Protein AF-A0A4R5CDR3-F1 (afdb_monomer)

Foldseek 3Di:
DQPDDDDPVLLVLLLQLVVLVVQLVVLVVPAPDPVCVVVVVDDQDPVSVVSSVVSVVSSVVSVVCNVPPPCCVVDPDSVVVVVSSNVSSVD

Radius of gyration: 17.36 Å; Cα contacts (8 Å, |Δi|>4): 57; chains: 1; bounding box: 40×23×46 Å

Sequence (91 aa):
MATYDFPPDLLQLQRDWYAADARCQEITASHPPALDVIAGTATVTDEQHTELKRARAERWDLTERLQRHRWWATVDDVLDAKKELRAAAQR

Secondary structure (DSSP, 8-state):
--SS---HHHHHHHHHHHHHHHHHHHHHHHSPPHHHHHTTS----HHHHHHHHHHHHH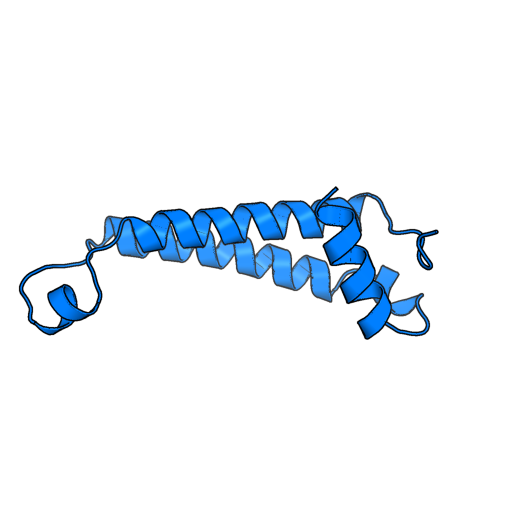HHHHHHHHHT-GGGGG-S-HHHHHHHHHHHHT-

Organism: NCBI:txid2530368

Solvent-accessible surface area (backbone atoms only — not comparable to full-atom values): 5341 Å² total; per-residue (Å²): 130,79,93,67,88,75,56,69,68,61,43,45,42,54,37,52,32,50,54,31,47,51,51,39,49,55,52,57,69,72,45,71,57,70,67,39,41,74,72,66,78,42,76,79,50,71,65,59,54,49,51,48,51,52,37,49,49,54,31,46,54,38,48,52,53,58,75,65,39,73,67,61,78,76,52,94,52,60,70,58,51,52,54,52,49,55,60,58,44,74,107

Structure (mmCIF, N/CA/C/O backbone):
data_AF-A0A4R5CDR3-F1
#
_entry.id   AF-A0A4R5CDR3-F1
#
loop_
_atom_site.group_PDB
_atom_site.id
_atom_site.type_symbo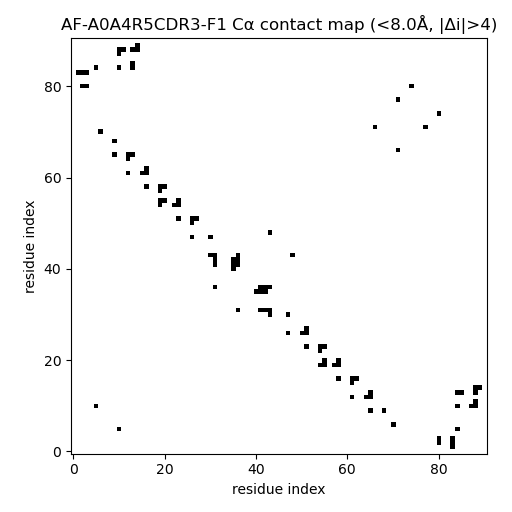l
_atom_site.label_atom_id
_atom_site.label_alt_id
_atom_site.label_comp_id
_atom_site.label_asym_id
_atom_site.label_entity_id
_atom_site.label_seq_id
_atom_site.pdbx_PDB_ins_code
_atom_site.Cartn_x
_atom_site.Cartn_y
_atom_site.Cartn_z
_atom_site.occupancy
_atom_site.B_iso_or_equiv
_atom_site.auth_seq_id
_atom_site.auth_comp_id
_atom_site.auth_asym_id
_atom_site.auth_atom_id
_atom_site.pdbx_PDB_model_num
ATOM 1 N N . MET A 1 1 ? 19.957 13.193 -13.006 1.00 56.41 1 MET A N 1
ATOM 2 C CA . MET A 1 1 ? 19.204 12.495 -14.072 1.00 56.41 1 MET A CA 1
ATOM 3 C C . MET A 1 1 ? 18.703 11.195 -13.469 1.00 56.41 1 MET A C 1
ATOM 5 O O . MET A 1 1 ? 19.400 10.697 -12.597 1.00 56.41 1 MET A O 1
ATOM 9 N N . ALA A 1 2 ? 17.502 10.725 -13.816 1.00 73.25 2 ALA A N 1
ATOM 10 C CA . ALA A 1 2 ? 17.059 9.405 -13.358 1.00 73.25 2 ALA A CA 1
ATOM 11 C C . ALA A 1 2 ? 17.955 8.342 -14.005 1.00 73.25 2 ALA A C 1
ATOM 13 O O . ALA A 1 2 ? 18.267 8.467 -15.192 1.00 73.25 2 ALA A O 1
ATOM 14 N N . THR A 1 3 ? 18.408 7.369 -13.222 1.00 85.25 3 THR A N 1
ATOM 15 C CA . THR A 1 3 ? 19.257 6.268 -13.699 1.00 85.25 3 THR A CA 1
ATOM 16 C C . THR A 1 3 ? 18.425 5.288 -14.521 1.00 85.25 3 THR A C 1
ATOM 18 O O . THR A 1 3 ? 18.914 4.706 -15.487 1.00 85.25 3 THR A O 1
ATOM 21 N N . TYR A 1 4 ? 17.138 5.175 -14.185 1.00 92.56 4 TYR A N 1
ATOM 22 C CA . TYR A 1 4 ? 16.190 4.280 -14.832 1.00 92.56 4 TYR A CA 1
ATOM 23 C C . TYR A 1 4 ? 15.101 5.037 -15.600 1.00 92.56 4 TYR A C 1
ATOM 25 O O . TYR A 1 4 ? 14.563 6.039 -15.125 1.00 92.56 4 TYR A O 1
ATOM 33 N N . ASP A 1 5 ? 14.739 4.511 -16.772 1.00 94.06 5 ASP A N 1
ATOM 34 C CA . ASP A 1 5 ? 13.563 4.944 -17.529 1.00 94.06 5 ASP A CA 1
ATOM 35 C C . ASP A 1 5 ? 12.381 4.020 -17.207 1.00 94.06 5 ASP A C 1
ATOM 37 O O . ASP A 1 5 ? 12.328 2.862 -17.638 1.00 94.06 5 ASP A O 1
ATOM 41 N N . PHE A 1 6 ? 11.471 4.506 -16.362 1.00 96.06 6 PHE A N 1
ATOM 42 C CA . PHE A 1 6 ? 10.353 3.711 -15.869 1.00 96.06 6 PHE A CA 1
ATOM 43 C C . PHE A 1 6 ? 9.199 3.693 -16.874 1.00 96.06 6 PHE A C 1
ATOM 45 O O . PHE A 1 6 ? 8.733 4.756 -17.294 1.00 96.06 6 PHE A O 1
ATOM 52 N N . PRO A 1 7 ? 8.638 2.510 -17.177 1.00 97.19 7 PRO A N 1
ATOM 53 C CA . PRO A 1 7 ? 7.409 2.410 -17.943 1.00 97.19 7 PRO A CA 1
ATOM 54 C C . PRO A 1 7 ? 6.274 3.231 -17.303 1.00 97.19 7 PRO A C 1
ATOM 56 O O . PRO A 1 7 ? 6.121 3.203 -16.073 1.00 97.19 7 PRO A O 1
ATOM 59 N N . PRO A 1 8 ? 5.450 3.938 -18.100 1.00 96.69 8 PRO A N 1
ATOM 60 C CA . PRO A 1 8 ? 4.360 4.756 -17.569 1.00 96.69 8 PRO A CA 1
ATOM 61 C C . PRO A 1 8 ? 3.361 3.976 -16.707 1.00 96.69 8 PRO A C 1
ATOM 63 O O . PRO A 1 8 ? 2.853 4.506 -15.723 1.00 96.69 8 PRO A O 1
ATOM 66 N N . ASP A 1 9 ? 3.098 2.712 -17.043 1.00 97.50 9 ASP A N 1
ATOM 67 C CA . ASP A 1 9 ? 2.219 1.821 -16.283 1.00 97.50 9 ASP A CA 1
ATOM 68 C C . ASP A 1 9 ? 2.808 1.440 -14.918 1.00 97.50 9 ASP A C 1
ATOM 70 O O . ASP A 1 9 ? 2.083 1.420 -13.924 1.00 97.50 9 ASP A O 1
ATOM 74 N N . LEU A 1 10 ? 4.123 1.221 -14.829 1.00 97.81 10 LEU A N 1
ATOM 75 C CA . LEU A 1 10 ? 4.803 0.988 -13.552 1.00 97.81 10 LEU A CA 1
ATOM 76 C C . LEU A 1 10 ? 4.798 2.236 -12.656 1.00 97.81 10 LEU A C 1
ATOM 78 O O . LEU A 1 10 ? 4.565 2.134 -11.449 1.00 97.81 10 LEU A O 1
ATOM 82 N N . LEU A 1 11 ? 5.017 3.416 -13.243 1.00 97.81 11 LEU A N 1
ATOM 83 C CA . LEU A 1 11 ? 4.886 4.695 -12.539 1.00 97.81 11 LEU A CA 1
ATOM 84 C C . LEU A 1 11 ? 3.463 4.905 -12.021 1.00 97.81 11 LEU A C 1
ATOM 86 O O . LEU A 1 11 ? 3.281 5.289 -10.863 1.00 97.81 11 LEU A O 1
ATOM 90 N N . GLN A 1 12 ? 2.459 4.620 -12.853 1.00 97.81 12 GLN A N 1
ATOM 91 C CA . GLN A 1 12 ? 1.061 4.733 -12.457 1.00 97.81 12 GLN A CA 1
ATOM 92 C C . GLN A 1 12 ? 0.725 3.766 -11.319 1.00 97.81 12 GLN A C 1
ATOM 94 O O . GLN A 1 12 ? 0.151 4.197 -10.326 1.00 97.81 12 GLN A O 1
ATOM 99 N N . LEU A 1 13 ? 1.179 2.508 -11.381 1.00 98.25 13 LEU A N 1
ATOM 100 C CA . LEU A 1 13 ? 0.995 1.538 -10.293 1.00 98.25 13 LEU A CA 1
ATOM 101 C C . LEU A 1 13 ? 1.556 2.036 -8.954 1.00 98.25 13 LEU A C 1
ATOM 103 O O . LEU A 1 13 ? 0.932 1.837 -7.914 1.00 98.25 13 LEU A O 1
ATOM 107 N N . GLN A 1 14 ? 2.722 2.689 -8.958 1.00 98.38 14 GLN A N 1
ATOM 108 C CA . GLN A 1 14 ? 3.308 3.237 -7.731 1.00 98.38 14 GLN A CA 1
ATOM 109 C C . GLN A 1 14 ? 2.496 4.422 -7.181 1.00 98.38 14 GLN A C 1
ATOM 111 O O . GLN A 1 14 ? 2.365 4.551 -5.961 1.00 98.38 14 GLN A O 1
ATOM 116 N N . ARG A 1 15 ? 1.943 5.270 -8.056 1.00 98.44 15 ARG A N 1
ATOM 117 C CA . ARG A 1 15 ? 1.059 6.384 -7.671 1.00 98.44 15 ARG A CA 1
ATOM 118 C C . ARG A 1 15 ? -0.272 5.887 -7.121 1.00 98.44 15 ARG A C 1
ATOM 120 O O . ARG A 1 15 ? -0.688 6.333 -6.055 1.00 98.44 15 ARG A O 1
ATOM 127 N N . ASP A 1 16 ? -0.882 4.921 -7.796 1.00 98.19 16 ASP A N 1
ATOM 128 C CA . ASP A 1 16 ? -2.120 4.279 -7.354 1.00 98.19 16 ASP A CA 1
ATOM 129 C C . ASP A 1 16 ? -1.918 3.627 -5.983 1.00 98.19 16 ASP A C 1
ATOM 131 O O . ASP A 1 16 ? -2.747 3.776 -5.087 1.00 98.19 16 ASP A O 1
ATOM 135 N N . TRP A 1 17 ? -0.772 2.969 -5.774 1.00 98.38 17 TRP A N 1
ATOM 136 C CA . TRP A 1 17 ? -0.422 2.402 -4.474 1.00 98.38 17 TRP A CA 1
ATOM 137 C C . TRP A 1 17 ? -0.341 3.472 -3.379 1.00 98.38 17 TRP A C 1
ATOM 139 O O . TRP A 1 17 ? -0.855 3.250 -2.284 1.00 98.38 17 TRP A O 1
ATOM 149 N N . TYR A 1 18 ? 0.254 4.639 -3.659 1.00 98.19 18 TYR A N 1
ATOM 150 C CA . TYR A 1 18 ? 0.290 5.744 -2.695 1.00 98.19 18 TYR A CA 1
ATOM 151 C C . TYR A 1 18 ? -1.101 6.282 -2.369 1.00 98.19 18 TYR A C 1
ATOM 153 O O . TYR A 1 18 ? -1.386 6.532 -1.200 1.00 98.19 18 TYR A O 1
ATOM 161 N N . ALA A 1 19 ? -1.977 6.416 -3.364 1.00 97.62 19 ALA A N 1
ATOM 162 C CA . ALA A 1 19 ? -3.358 6.828 -3.138 1.00 97.62 19 ALA A CA 1
ATOM 163 C C . ALA A 1 19 ? -4.121 5.805 -2.274 1.00 97.62 19 ALA A C 1
ATOM 165 O O . ALA A 1 19 ? -4.805 6.181 -1.322 1.00 97.62 19 ALA A O 1
ATOM 166 N N . ALA A 1 20 ? -3.953 4.507 -2.547 1.00 97.38 20 ALA A N 1
ATOM 167 C CA . ALA A 1 20 ? -4.566 3.440 -1.759 1.00 97.38 20 ALA A CA 1
ATOM 168 C C . ALA A 1 20 ? -4.015 3.375 -0.321 1.00 97.38 20 ALA A C 1
ATOM 170 O O . ALA A 1 20 ? -4.762 3.106 0.624 1.00 97.38 20 ALA A O 1
ATOM 171 N N . ASP A 1 21 ? -2.718 3.638 -0.132 1.00 97.94 21 ASP A N 1
ATOM 172 C CA . ASP A 1 21 ? -2.107 3.737 1.194 1.00 97.94 21 ASP A CA 1
ATOM 173 C C . ASP A 1 21 ? -2.635 4.944 1.974 1.00 97.94 21 ASP A C 1
ATOM 175 O O . ASP A 1 21 ? -3.080 4.775 3.109 1.00 97.94 21 ASP A O 1
ATOM 179 N N . ALA A 1 22 ? -2.688 6.123 1.348 1.00 97.69 22 ALA A N 1
ATOM 180 C CA . ALA A 1 22 ? -3.255 7.329 1.947 1.00 97.69 22 ALA A CA 1
ATOM 181 C C . ALA A 1 22 ? -4.704 7.100 2.398 1.00 97.69 22 ALA A C 1
ATOM 183 O O . ALA A 1 22 ? -5.034 7.361 3.554 1.00 97.69 22 ALA A O 1
ATOM 184 N N . ARG A 1 23 ? -5.530 6.475 1.550 1.00 97.00 23 ARG A N 1
ATOM 185 C CA . ARG A 1 23 ? -6.903 6.093 1.903 1.00 97.00 23 ARG A CA 1
ATOM 186 C C . ARG A 1 23 ? -6.963 5.169 3.123 1.00 97.00 23 ARG A C 1
ATOM 188 O O . ARG A 1 23 ? -7.809 5.346 3.997 1.00 97.00 23 ARG A O 1
ATOM 195 N N . CYS A 1 24 ? -6.071 4.179 3.216 1.00 97.62 24 CYS A N 1
ATOM 196 C CA . CYS A 1 24 ? -5.999 3.313 4.397 1.00 97.62 24 CYS A CA 1
ATOM 197 C C . CYS A 1 24 ? -5.680 4.110 5.671 1.00 97.62 24 CYS A C 1
ATOM 199 O O . CYS A 1 24 ? -6.227 3.796 6.734 1.00 97.62 24 CYS A O 1
ATOM 201 N N . GLN A 1 25 ? -4.796 5.108 5.577 1.00 96.94 25 GLN A N 1
ATOM 202 C CA . GLN A 1 25 ? -4.446 5.971 6.706 1.00 96.94 25 GLN 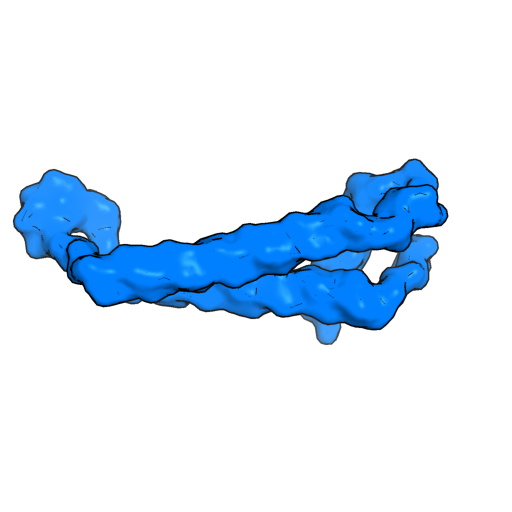A CA 1
ATOM 203 C C . GLN A 1 25 ? -5.611 6.877 7.102 1.00 96.94 25 GLN A C 1
ATOM 205 O O . GLN A 1 25 ? -5.910 6.970 8.287 1.00 96.94 25 GLN A O 1
ATOM 210 N N . GLU A 1 26 ? -6.310 7.475 6.137 1.00 97.00 26 GLU A N 1
ATOM 211 C CA . GLU A 1 26 ? -7.492 8.314 6.377 1.00 97.00 26 GLU A CA 1
ATOM 212 C C . GLU A 1 26 ? -8.597 7.544 7.111 1.00 97.00 26 GLU A C 1
ATOM 214 O O . GLU A 1 26 ? -9.094 8.002 8.141 1.00 97.00 26 GLU A O 1
ATOM 219 N N . ILE A 1 27 ? -8.923 6.331 6.647 1.00 95.50 27 ILE A N 1
ATOM 220 C CA . ILE A 1 27 ? -9.918 5.476 7.310 1.00 95.50 27 ILE A CA 1
ATOM 221 C C . ILE A 1 27 ? -9.449 5.119 8.721 1.00 95.50 27 ILE A C 1
ATOM 223 O O . ILE A 1 27 ? -10.202 5.266 9.680 1.00 95.50 27 ILE A O 1
ATOM 227 N N . THR A 1 28 ? -8.190 4.701 8.877 1.00 95.38 28 THR A N 1
ATOM 228 C CA . THR A 1 28 ? -7.642 4.344 10.195 1.00 95.38 28 THR A CA 1
ATOM 229 C C . THR A 1 28 ? -7.661 5.535 11.157 1.00 95.38 28 THR A C 1
ATOM 231 O O . THR A 1 28 ? -7.962 5.356 12.332 1.00 95.38 28 THR A O 1
ATOM 234 N N . ALA A 1 29 ? -7.390 6.748 10.671 1.00 95.38 29 ALA A N 1
ATOM 235 C CA . ALA A 1 29 ? -7.438 7.973 11.465 1.00 95.38 29 ALA A CA 1
ATOM 236 C C . ALA A 1 29 ? -8.864 8.356 11.894 1.00 95.38 29 ALA A C 1
ATOM 238 O O . ALA A 1 29 ? -9.028 9.048 12.895 1.00 95.38 29 ALA A O 1
ATOM 239 N N . SER A 1 30 ? -9.890 7.897 11.170 1.00 93.88 30 SER A N 1
ATOM 240 C CA . SER A 1 30 ? -11.296 8.085 11.554 1.00 93.88 30 SER A CA 1
ATOM 241 C C . SER A 1 30 ? -11.766 7.129 12.660 1.00 93.88 30 SER A C 1
ATOM 243 O O . SER A 1 30 ? -12.839 7.324 13.233 1.00 93.88 30 SER A O 1
ATOM 245 N N . HIS A 1 31 ? -10.992 6.079 12.956 1.00 94.12 31 HIS A N 1
ATOM 246 C CA . HIS A 1 31 ? -11.335 5.126 14.006 1.00 94.12 31 HIS A CA 1
ATOM 247 C C . HIS A 1 31 ? -11.044 5.711 15.395 1.00 94.12 31 HIS A C 1
ATOM 249 O O . HIS A 1 31 ? -10.127 6.523 15.548 1.00 94.12 31 HIS A O 1
ATOM 255 N N . PRO A 1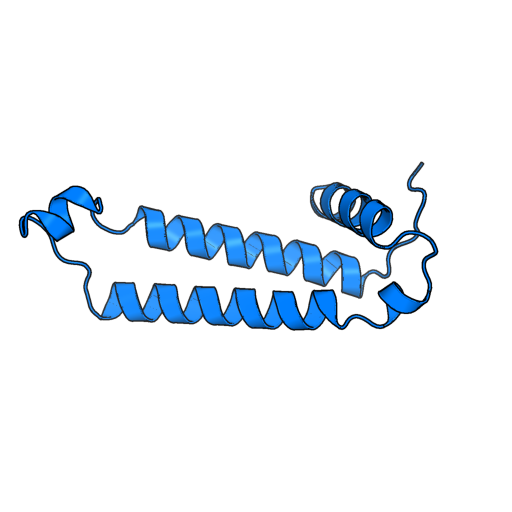 32 ? -11.764 5.259 16.437 1.00 95.31 32 PRO A N 1
ATOM 256 C CA . PRO A 1 32 ? -11.408 5.591 17.806 1.00 95.31 32 PRO A CA 1
ATOM 257 C C . PRO A 1 32 ? -9.964 5.181 18.139 1.00 95.31 32 PRO A C 1
ATOM 259 O O . PRO A 1 32 ? -9.471 4.174 17.612 1.00 95.31 32 PRO A O 1
ATOM 262 N N . PRO A 1 33 ? -9.289 5.902 19.050 1.00 93.88 33 PRO A N 1
ATOM 263 C CA . PRO A 1 33 ? -7.974 5.514 19.535 1.00 93.88 33 PRO A CA 1
ATOM 264 C C . PRO A 1 33 ? -7.965 4.073 20.056 1.00 93.88 33 PRO A C 1
ATOM 266 O O . PRO A 1 33 ? -8.872 3.644 20.767 1.00 93.88 33 PRO A O 1
ATOM 269 N N . ALA A 1 34 ? -6.901 3.325 19.755 1.00 92.56 34 ALA A N 1
ATOM 270 C CA . ALA A 1 34 ? -6.795 1.921 20.158 1.00 92.56 34 ALA A CA 1
ATOM 271 C C . ALA A 1 34 ? -6.915 1.724 21.681 1.00 92.56 34 ALA A C 1
ATOM 273 O O . ALA A 1 34 ? -7.475 0.725 22.128 1.00 92.56 34 ALA A O 1
ATOM 274 N N . LEU A 1 35 ? -6.423 2.682 22.475 1.00 95.19 35 LEU A N 1
ATOM 275 C CA . LEU A 1 35 ? -6.530 2.646 23.934 1.00 95.19 35 LEU A CA 1
ATOM 276 C C . LEU A 1 35 ? -7.983 2.733 24.415 1.00 95.19 35 LEU A C 1
ATOM 278 O O . LEU A 1 35 ? -8.343 2.001 25.332 1.00 95.19 35 LEU A O 1
ATOM 282 N N . ASP A 1 36 ? -8.822 3.544 23.767 1.00 96.00 36 ASP A N 1
ATOM 283 C CA . ASP A 1 36 ? -10.243 3.673 24.114 1.00 96.00 36 ASP A CA 1
ATOM 284 C C . ASP A 1 36 ? -11.026 2.408 23.742 1.00 96.00 36 ASP A C 1
ATOM 286 O O . ASP A 1 36 ? -11.909 1.961 24.474 1.00 96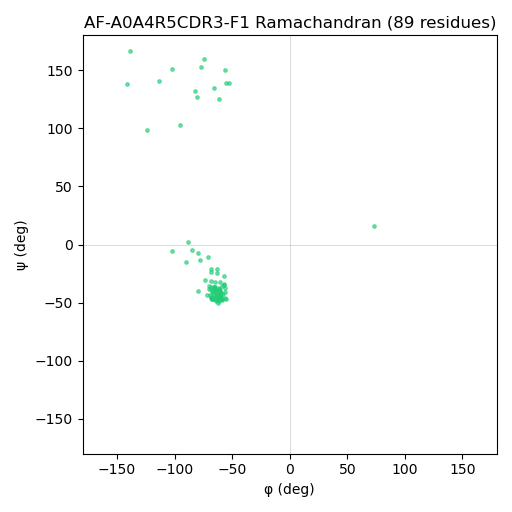.00 36 ASP A O 1
ATOM 290 N N . VAL A 1 37 ? -10.654 1.761 22.634 1.00 94.56 37 VAL A N 1
ATOM 291 C CA . VAL A 1 37 ? -11.225 0.462 22.249 1.00 94.56 37 VAL A CA 1
ATOM 292 C C . VAL A 1 37 ? -10.843 -0.627 23.255 1.00 94.56 37 VAL A C 1
ATOM 294 O O . VAL A 1 37 ? -11.702 -1.390 23.690 1.00 94.56 37 VAL A O 1
ATOM 297 N N . ILE A 1 38 ? -9.573 -0.689 23.671 1.00 95.06 38 ILE A N 1
ATOM 298 C CA . ILE A 1 38 ? -9.087 -1.670 24.660 1.00 95.06 38 ILE A CA 1
ATOM 299 C C . ILE A 1 38 ? -9.725 -1.437 26.035 1.00 95.06 38 ILE A C 1
ATOM 301 O O . ILE A 1 38 ? -10.074 -2.399 26.718 1.00 95.06 38 ILE A O 1
ATOM 305 N N . ALA A 1 39 ? -9.895 -0.175 26.436 1.00 95.69 39 ALA A N 1
ATOM 306 C CA . ALA A 1 39 ? -10.572 0.197 27.676 1.00 95.69 39 ALA A CA 1
ATOM 307 C C . ALA A 1 39 ? -12.092 -0.052 27.637 1.00 95.69 39 ALA A C 1
ATOM 309 O O . ALA A 1 39 ? -12.749 0.043 28.673 1.00 95.69 39 ALA A O 1
ATOM 310 N N . GLY A 1 40 ? -12.656 -0.361 26.463 1.00 94.19 40 GLY A N 1
ATOM 311 C CA . GLY A 1 40 ? -14.091 -0.558 26.262 1.00 94.19 40 GLY A CA 1
ATOM 312 C C . GLY A 1 40 ? -14.906 0.739 26.300 1.00 94.19 40 GLY A C 1
ATOM 313 O O . GLY A 1 40 ? -16.123 0.685 26.460 1.00 94.19 40 GLY A O 1
ATOM 314 N N . THR A 1 41 ? -14.259 1.901 26.176 1.00 96.06 41 THR A N 1
ATOM 315 C CA . THR A 1 41 ? -14.902 3.228 26.180 1.00 96.06 41 THR A CA 1
ATOM 316 C C . THR A 1 41 ? -15.308 3.687 24.780 1.00 96.06 41 THR A C 1
ATOM 318 O O . THR A 1 41 ? -16.120 4.600 24.644 1.00 96.06 41 THR A O 1
ATOM 321 N N . ALA A 1 42 ? -14.785 3.032 23.742 1.00 95.06 42 ALA A N 1
ATOM 322 C CA . ALA A 1 42 ? -15.181 3.207 22.352 1.00 95.06 42 ALA A CA 1
ATOM 323 C C . ALA A 1 42 ? -15.248 1.855 21.627 1.00 95.06 42 ALA A C 1
ATOM 325 O O . ALA A 1 42 ? -14.759 0.833 22.106 1.00 95.06 42 ALA A O 1
ATOM 326 N N . THR A 1 43 ? -15.861 1.827 20.446 1.00 94.31 43 THR A N 1
ATOM 327 C CA . THR A 1 43 ? -15.952 0.619 19.615 1.00 94.31 43 THR A CA 1
ATOM 328 C C . THR A 1 43 ? -15.782 0.997 18.152 1.00 94.31 43 THR A C 1
ATOM 330 O O . THR A 1 43 ? -16.319 2.008 17.707 1.00 94.31 43 THR A O 1
ATOM 333 N N . VAL A 1 44 ? -15.022 0.188 17.413 1.00 93.31 44 VAL A N 1
ATOM 334 C CA . VAL A 1 44 ? -14.948 0.277 15.950 1.00 93.31 44 VAL A CA 1
ATOM 335 C C . VAL A 1 44 ? -16.168 -0.437 15.385 1.00 93.31 44 VAL A C 1
ATOM 337 O O . VAL A 1 44 ? -16.430 -1.585 15.740 1.00 93.31 44 VAL A O 1
ATOM 340 N N . THR A 1 45 ? -16.928 0.233 14.527 1.00 94.75 45 THR A N 1
ATOM 341 C CA . THR A 1 45 ? -18.136 -0.358 13.943 1.00 94.75 45 THR A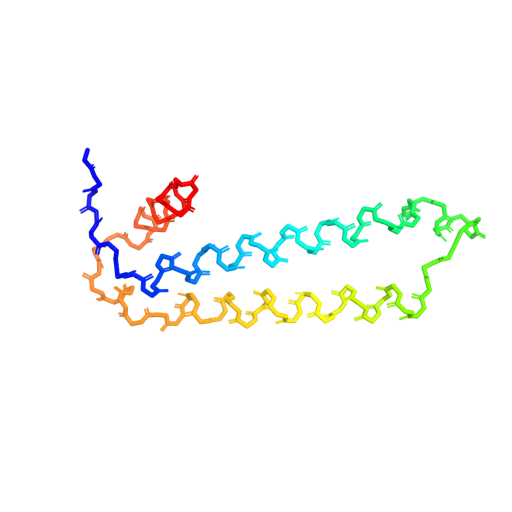 CA 1
ATOM 342 C C . THR A 1 45 ? -17.794 -1.402 12.876 1.00 94.75 45 THR A C 1
ATOM 344 O O . THR A 1 45 ? -16.714 -1.390 12.278 1.00 94.75 45 THR A O 1
ATOM 347 N N . ASP A 1 46 ? -18.738 -2.297 12.578 1.00 95.06 46 ASP A N 1
ATOM 348 C CA . ASP A 1 46 ? -18.585 -3.272 11.488 1.00 95.06 46 ASP A CA 1
ATOM 349 C C . ASP A 1 46 ? -18.410 -2.593 10.120 1.00 95.06 46 ASP A C 1
ATOM 351 O O . ASP A 1 46 ? -17.692 -3.096 9.249 1.00 95.06 46 ASP A O 1
ATOM 355 N N . GLU A 1 47 ? -19.034 -1.428 9.935 1.00 94.19 47 GLU A N 1
ATOM 356 C CA . GLU A 1 47 ? -18.891 -0.598 8.738 1.00 94.19 47 GLU A CA 1
ATOM 357 C C . GLU A 1 47 ? -17.453 -0.085 8.598 1.00 94.19 47 GLU A C 1
ATOM 359 O O . GLU A 1 47 ? -16.835 -0.298 7.555 1.00 94.19 47 GLU A O 1
ATOM 364 N N . GLN A 1 48 ? -16.883 0.472 9.672 1.00 93.50 48 GLN A N 1
ATOM 365 C CA . GLN A 1 48 ? -15.485 0.918 9.733 1.00 93.50 48 GLN A CA 1
ATOM 366 C C . GLN A 1 48 ? -14.504 -0.236 9.474 1.00 93.50 48 GLN A C 1
ATOM 368 O O . GLN A 1 48 ? -13.567 -0.123 8.678 1.00 93.50 48 GLN A O 1
ATOM 373 N N . HIS A 1 49 ? -14.749 -1.401 10.081 1.00 94.25 49 HIS A N 1
ATOM 374 C CA . HIS A 1 49 ? -13.959 -2.605 9.823 1.00 94.25 49 HIS A CA 1
ATOM 375 C C . HIS A 1 49 ? -14.025 -3.047 8.359 1.00 94.25 49 HIS A C 1
ATOM 377 O O . HIS A 1 49 ? -12.999 -3.393 7.760 1.00 94.25 49 HIS A O 1
ATOM 383 N N . THR A 1 50 ? -15.223 -3.043 7.777 1.00 96.38 50 THR A N 1
ATOM 384 C CA . THR A 1 50 ? -15.448 -3.450 6.389 1.00 96.38 50 THR A CA 1
ATOM 385 C C . THR A 1 50 ? -14.778 -2.488 5.417 1.00 96.38 50 THR A C 1
ATOM 387 O O . THR A 1 50 ? -14.13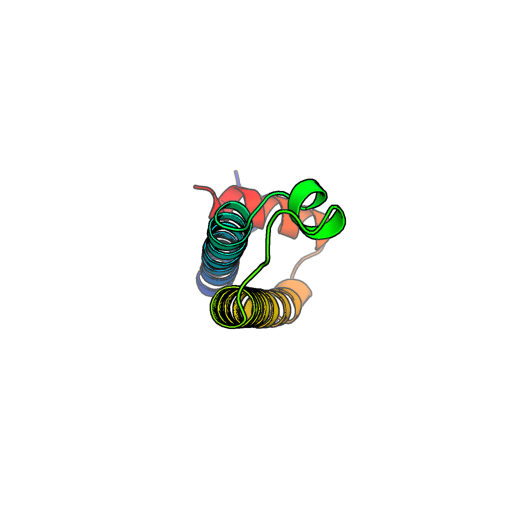1 -2.935 4.465 1.00 96.38 50 THR A O 1
ATOM 390 N N . GLU A 1 51 ? -14.886 -1.185 5.661 1.00 95.62 51 GLU A N 1
ATOM 391 C CA . GLU A 1 51 ? -14.264 -0.157 4.836 1.00 95.62 51 GLU A CA 1
ATOM 392 C C . GLU A 1 51 ? -12.736 -0.285 4.843 1.00 95.62 51 GLU A C 1
ATOM 394 O O . GLU A 1 51 ? -12.120 -0.412 3.779 1.00 95.62 51 GLU A O 1
ATOM 399 N N . LEU A 1 52 ? -12.124 -0.373 6.029 1.00 95.94 52 LEU A N 1
ATOM 400 C CA . LEU A 1 52 ? -10.676 -0.531 6.151 1.00 95.94 52 LEU A CA 1
ATOM 401 C C . LEU A 1 52 ? -10.185 -1.833 5.505 1.00 95.94 52 LEU A C 1
ATOM 403 O O . LEU A 1 52 ? -9.127 -1.862 4.872 1.00 95.94 52 LEU A O 1
ATOM 407 N N . LYS A 1 53 ? -10.948 -2.925 5.631 1.00 97.75 53 LYS A N 1
ATOM 408 C CA . LYS A 1 53 ? -10.617 -4.202 4.985 1.00 97.75 53 LYS A CA 1
ATOM 409 C C . LYS A 1 53 ? -10.625 -4.084 3.460 1.00 97.75 53 LYS A C 1
ATOM 411 O O . LYS A 1 53 ? -9.712 -4.606 2.822 1.00 97.75 53 LYS A O 1
ATOM 416 N N . ARG A 1 54 ? -11.617 -3.401 2.878 1.00 97.19 54 ARG A N 1
ATOM 417 C CA . ARG A 1 54 ? -11.691 -3.170 1.424 1.00 97.19 54 ARG A CA 1
ATOM 418 C C . ARG A 1 54 ? -10.518 -2.324 0.933 1.00 97.19 54 ARG A C 1
ATOM 420 O O . ARG A 1 54 ? -9.840 -2.744 0.002 1.00 97.19 54 ARG A O 1
ATOM 427 N N . ALA A 1 55 ? -10.222 -1.212 1.607 1.00 96.88 55 ALA A N 1
ATOM 428 C CA . ALA A 1 55 ? -9.094 -0.350 1.245 1.00 96.88 55 ALA A CA 1
ATOM 429 C C . ALA A 1 55 ? -7.746 -1.096 1.317 1.00 96.88 55 ALA A C 1
ATOM 431 O O . ALA A 1 55 ? -6.909 -0.990 0.422 1.00 96.88 55 ALA A O 1
ATOM 432 N N . ARG A 1 56 ? -7.550 -1.937 2.343 1.00 98.00 56 ARG A N 1
ATOM 433 C CA . ARG A 1 56 ? -6.347 -2.779 2.458 1.00 98.00 56 ARG A CA 1
ATOM 434 C C . ARG A 1 56 ? -6.246 -3.827 1.352 1.00 98.00 56 ARG A C 1
ATOM 436 O O . ARG A 1 56 ? -5.134 -4.106 0.911 1.00 98.00 56 ARG A O 1
ATOM 443 N N . ALA A 1 57 ? -7.368 -4.406 0.921 1.00 98.06 57 ALA A N 1
ATOM 444 C CA . ALA A 1 57 ? -7.391 -5.372 -0.176 1.00 98.06 57 ALA A CA 1
ATOM 445 C C . ALA A 1 57 ? -7.008 -4.720 -1.515 1.00 98.06 57 ALA A C 1
ATOM 447 O O . ALA A 1 57 ? -6.219 -5.290 -2.261 1.00 98.06 57 ALA A O 1
ATOM 448 N N . GLU A 1 58 ? -7.488 -3.504 -1.779 1.00 97.38 58 GLU A N 1
ATOM 449 C CA . GLU A 1 58 ? -7.095 -2.716 -2.955 1.00 97.38 58 GLU A CA 1
ATOM 450 C C . GLU A 1 58 ? -5.592 -2.396 -2.948 1.00 97.38 58 GLU A C 1
ATOM 452 O O . GLU A 1 58 ? -4.881 -2.671 -3.916 1.00 97.38 58 GLU A O 1
ATOM 457 N N . ARG A 1 59 ? -5.065 -1.911 -1.815 1.00 98.19 59 ARG A N 1
ATOM 458 C CA . ARG A 1 59 ? -3.620 -1.681 -1.653 1.00 98.19 59 ARG A CA 1
ATOM 459 C C . ARG A 1 59 ? -2.805 -2.968 -1.846 1.00 98.19 59 ARG A C 1
ATOM 461 O O . ARG A 1 59 ? -1.682 -2.923 -2.357 1.00 98.19 59 ARG A O 1
ATOM 468 N N . TRP A 1 60 ? -3.338 -4.115 -1.421 1.00 98.06 60 TRP A N 1
ATOM 469 C CA . TRP A 1 60 ? -2.687 -5.413 -1.604 1.00 98.06 60 TRP A CA 1
ATOM 470 C C . TRP A 1 60 ? -2.618 -5.821 -3.080 1.00 98.06 60 TRP A C 1
ATOM 472 O O . TRP A 1 60 ? -1.530 -6.158 -3.541 1.00 98.06 60 TRP A O 1
ATOM 482 N N . ASP A 1 61 ? -3.713 -5.705 -3.836 1.00 98.25 61 ASP A N 1
ATOM 483 C CA . ASP A 1 61 ? -3.725 -5.970 -5.286 1.00 98.25 61 ASP A CA 1
ATOM 484 C C . ASP A 1 61 ? -2.671 -5.128 -6.023 1.00 98.25 61 ASP A C 1
ATOM 486 O O . ASP A 1 61 ? -1.846 -5.647 -6.779 1.00 98.25 61 ASP A O 1
ATOM 490 N N . LEU A 1 62 ? -2.612 -3.829 -5.716 1.00 98.25 62 LEU A N 1
ATOM 491 C CA . LEU A 1 62 ? -1.604 -2.925 -6.272 1.00 98.25 62 LEU A CA 1
ATOM 492 C C . LEU A 1 62 ? -0.181 -3.347 -5.894 1.00 98.25 62 LEU A C 1
ATOM 494 O O . LEU A 1 62 ? 0.722 -3.297 -6.731 1.00 98.25 62 LEU A O 1
ATOM 498 N N . THR A 1 63 ? 0.027 -3.809 -4.657 1.00 98.00 63 THR A N 1
ATOM 499 C CA . THR A 1 63 ? 1.324 -4.343 -4.219 1.00 98.00 63 THR A CA 1
ATOM 500 C C . THR A 1 63 ? 1.722 -5.551 -5.063 1.00 98.00 63 THR A C 1
ATOM 502 O O . THR A 1 63 ? 2.854 -5.607 -5.544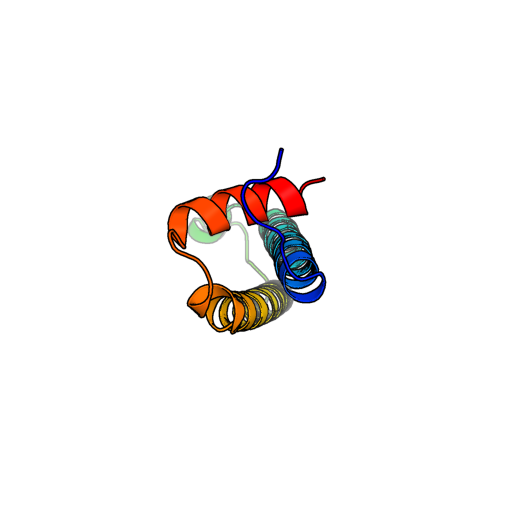 1.00 98.00 63 THR A O 1
ATOM 505 N N . GLU A 1 64 ? 0.810 -6.498 -5.287 1.00 98.31 64 GLU A N 1
ATOM 506 C CA . GLU A 1 64 ? 1.085 -7.685 -6.099 1.00 98.31 64 GLU A CA 1
ATOM 507 C C . GLU A 1 64 ? 1.413 -7.320 -7.546 1.00 98.31 64 GLU A C 1
ATOM 509 O O . GLU A 1 64 ? 2.417 -7.794 -8.086 1.00 98.31 64 GLU A O 1
ATOM 514 N N . ARG A 1 65 ? 0.619 -6.438 -8.161 1.00 98.19 65 ARG A N 1
ATOM 515 C CA . ARG A 1 65 ? 0.844 -5.957 -9.531 1.00 98.19 65 ARG A CA 1
ATOM 516 C C . ARG A 1 65 ? 2.183 -5.241 -9.665 1.00 98.19 65 ARG A C 1
ATOM 518 O O . ARG A 1 65 ? 2.915 -5.499 -10.619 1.00 98.19 65 ARG A O 1
ATOM 525 N N . LEU A 1 66 ? 2.536 -4.405 -8.688 1.00 97.56 66 LEU A N 1
ATOM 526 C CA . LEU A 1 66 ? 3.816 -3.710 -8.661 1.00 97.56 66 LEU A CA 1
ATOM 527 C C . LEU A 1 66 ? 4.975 -4.698 -8.513 1.00 97.56 66 LEU A C 1
ATOM 529 O O . LEU A 1 66 ? 5.917 -4.611 -9.287 1.00 97.56 66 LEU A O 1
ATOM 533 N N . GLN A 1 67 ? 4.920 -5.670 -7.593 1.00 96.00 67 GLN A N 1
ATOM 534 C CA . GLN A 1 67 ? 6.016 -6.639 -7.420 1.00 96.00 67 GLN A CA 1
ATOM 535 C C . GLN A 1 67 ? 6.166 -7.607 -8.602 1.00 96.00 67 GLN A C 1
ATOM 537 O O . GLN A 1 67 ? 7.278 -8.035 -8.899 1.00 96.00 67 GLN A O 1
ATOM 542 N N . ARG A 1 68 ? 5.069 -7.955 -9.283 1.00 97.62 68 ARG A N 1
ATOM 543 C CA . ARG A 1 68 ? 5.068 -8.878 -10.433 1.00 97.62 68 ARG A CA 1
ATOM 544 C C . ARG A 1 68 ? 5.305 -8.185 -11.773 1.00 97.62 68 ARG A C 1
ATOM 546 O O . ARG A 1 68 ? 5.274 -8.842 -12.812 1.00 97.62 68 ARG A O 1
ATOM 553 N N . HIS A 1 69 ? 5.522 -6.872 -11.774 1.00 98.12 69 HIS A N 1
ATOM 554 C CA . HIS A 1 69 ? 5.704 -6.122 -13.004 1.00 98.12 69 HIS A CA 1
ATOM 555 C C . HIS A 1 69 ? 6.937 -6.615 -13.775 1.00 98.12 69 HIS A C 1
ATOM 557 O O . HIS A 1 69 ? 8.053 -6.625 -13.257 1.00 98.12 69 HIS A O 1
ATOM 563 N N . ARG A 1 70 ? 6.746 -6.996 -15.044 1.00 97.38 70 ARG A N 1
ATOM 564 C CA . ARG A 1 70 ? 7.782 -7.635 -15.881 1.00 97.38 70 ARG A CA 1
ATOM 565 C C . ARG A 1 70 ? 9.072 -6.823 -16.032 1.00 97.38 70 ARG A C 1
ATOM 567 O O . ARG A 1 70 ? 10.132 -7.398 -16.240 1.00 97.38 70 ARG A O 1
ATOM 574 N N . TRP A 1 71 ? 8.981 -5.499 -15.919 1.00 97.75 71 TRP A N 1
ATOM 575 C CA . TRP A 1 71 ? 10.130 -4.597 -16.039 1.00 97.75 71 TRP A CA 1
ATOM 576 C C . TRP A 1 71 ? 11.181 -4.815 -14.939 1.00 97.75 71 TRP A C 1
ATOM 578 O O . TRP A 1 71 ? 12.358 -4.577 -15.164 1.00 97.75 71 TRP A O 1
ATOM 588 N N . TRP A 1 72 ? 10.818 -5.363 -13.775 1.00 97.25 72 TRP A N 1
ATOM 589 C CA . TRP A 1 72 ? 11.819 -5.666 -12.743 1.00 97.25 72 TRP A CA 1
ATOM 590 C C . TRP A 1 72 ? 12.855 -6.706 -13.176 1.00 97.25 72 TRP A C 1
ATOM 592 O O . TRP A 1 72 ? 13.939 -6.746 -12.609 1.00 97.25 72 TRP A O 1
ATOM 602 N N . ALA A 1 73 ? 12.550 -7.528 -14.182 1.00 96.88 73 ALA A N 1
ATOM 603 C CA . ALA A 1 73 ? 13.502 -8.483 -14.739 1.00 96.88 73 ALA A CA 1
ATOM 604 C C . ALA A 1 73 ? 14.510 -7.844 -15.715 1.00 96.88 73 ALA A C 1
ATOM 606 O O . ALA A 1 73 ? 15.419 -8.532 -16.170 1.00 96.88 73 ALA A O 1
ATOM 607 N N . THR A 1 74 ? 14.342 -6.564 -16.073 1.00 95.56 74 THR A N 1
ATOM 608 C CA . THR A 1 74 ? 15.196 -5.870 -17.052 1.00 95.56 74 THR A CA 1
ATOM 609 C C . THR A 1 74 ? 16.232 -4.948 -16.415 1.00 95.56 74 THR A C 1
ATOM 611 O O . THR A 1 74 ? 17.037 -4.375 -17.143 1.00 95.56 74 THR A O 1
ATOM 614 N N . VAL A 1 75 ? 16.203 -4.766 -15.092 1.00 96.06 75 VAL A N 1
ATOM 615 C CA . VAL A 1 75 ? 17.127 -3.883 -14.364 1.00 96.06 75 VAL A CA 1
ATOM 616 C C . VAL A 1 75 ? 18.231 -4.669 -13.666 1.00 96.06 75 VAL A C 1
ATOM 618 O O . VAL A 1 75 ? 18.045 -5.819 -13.276 1.00 96.06 75 VAL A O 1
ATOM 621 N N . ASP A 1 76 ? 19.379 -4.023 -13.507 1.00 94.25 76 ASP A N 1
ATOM 622 C CA . ASP A 1 76 ? 20.579 -4.545 -12.857 1.00 94.25 76 ASP A CA 1
ATOM 623 C C . ASP A 1 76 ? 20.507 -4.474 -11.323 1.00 94.25 76 ASP A C 1
ATOM 625 O O . ASP A 1 76 ? 20.880 -5.433 -10.646 1.00 94.25 76 ASP A O 1
ATOM 629 N N . ASP A 1 77 ? 19.964 -3.382 -10.777 1.00 96.19 77 ASP A N 1
ATOM 630 C CA . ASP A 1 77 ? 19.710 -3.205 -9.346 1.00 96.19 77 ASP A CA 1
ATOM 631 C C . ASP A 1 77 ? 18.231 -2.880 -9.082 1.00 96.19 77 ASP A C 1
ATOM 633 O O . ASP A 1 77 ? 17.756 -1.746 -9.170 1.00 96.19 77 ASP A O 1
ATOM 637 N N . VAL A 1 78 ? 17.475 -3.913 -8.704 1.00 96.06 78 VAL A N 1
ATOM 638 C CA . VAL A 1 78 ? 16.048 -3.788 -8.369 1.00 96.06 78 VAL A CA 1
ATOM 639 C C . VAL A 1 78 ? 15.823 -2.918 -7.129 1.00 96.06 78 VAL A C 1
ATOM 641 O O . VAL A 1 78 ? 14.781 -2.268 -7.016 1.00 96.06 78 VAL A O 1
ATOM 644 N N . LEU A 1 79 ? 16.744 -2.921 -6.161 1.00 95.38 79 LEU A N 1
ATOM 645 C CA . LEU A 1 79 ? 16.572 -2.148 -4.932 1.00 95.38 79 LEU A CA 1
ATOM 646 C C . LEU A 1 79 ? 16.735 -0.657 -5.209 1.00 95.38 79 LEU A C 1
ATOM 648 O O . LEU A 1 79 ? 15.929 0.132 -4.706 1.00 95.38 79 LEU A O 1
ATOM 652 N N . ASP A 1 80 ? 17.734 -0.281 -6.004 1.00 96.94 80 ASP A N 1
ATOM 653 C CA . ASP A 1 80 ? 17.946 1.110 -6.394 1.00 96.94 80 ASP A CA 1
ATOM 654 C C . ASP A 1 80 ? 16.833 1.615 -7.320 1.00 96.94 80 ASP A C 1
ATOM 656 O O . ASP A 1 80 ? 16.190 2.626 -7.020 1.00 96.94 80 ASP A O 1
ATOM 660 N N . ALA A 1 81 ? 16.454 0.820 -8.326 1.00 96.81 81 ALA A N 1
ATOM 661 C CA . ALA A 1 81 ? 15.317 1.122 -9.192 1.00 96.81 81 ALA A CA 1
ATOM 662 C C . ALA A 1 81 ? 14.006 1.312 -8.403 1.00 96.81 81 ALA A C 1
ATOM 664 O O . ALA A 1 81 ? 13.214 2.202 -8.713 1.00 96.81 81 ALA A O 1
ATOM 665 N N . LYS A 1 82 ? 13.764 0.545 -7.327 1.00 96.81 82 LYS A N 1
ATOM 666 C CA . LYS A 1 82 ? 12.601 0.762 -6.441 1.00 96.81 82 LYS A CA 1
ATOM 667 C C . LYS A 1 82 ? 12.666 2.085 -5.678 1.00 96.81 82 LYS A C 1
ATOM 669 O O . LYS A 1 82 ? 11.618 2.689 -5.447 1.00 96.81 82 LYS A O 1
ATOM 674 N N . LYS A 1 83 ? 13.849 2.537 -5.249 1.00 96.56 83 LYS A N 1
ATOM 675 C CA . LYS A 1 83 ? 14.002 3.846 -4.587 1.00 96.56 83 LYS A CA 1
ATOM 676 C C . LYS A 1 83 ? 13.732 4.977 -5.572 1.00 96.56 83 LYS A C 1
ATOM 678 O O . LYS A 1 83 ? 12.961 5.881 -5.251 1.00 96.56 83 LYS A O 1
ATOM 683 N N . GLU A 1 84 ? 14.311 4.895 -6.767 1.00 97.19 84 GLU A N 1
ATOM 684 C CA . GLU A 1 84 ? 14.090 5.883 -7.821 1.00 97.19 84 GLU A CA 1
ATOM 685 C C . GLU A 1 84 ? 12.627 5.914 -8.282 1.00 97.19 84 GLU A C 1
ATOM 687 O O . GLU A 1 84 ? 12.071 7.003 -8.415 1.00 97.19 84 GLU A O 1
ATOM 692 N N . LEU A 1 85 ? 11.963 4.758 -8.428 1.00 97.19 85 LEU A N 1
ATOM 693 C CA . LEU A 1 85 ? 10.541 4.684 -8.791 1.00 97.19 85 LEU A CA 1
ATOM 694 C C . LEU A 1 85 ? 9.665 5.423 -7.775 1.00 97.19 85 LEU A C 1
ATOM 696 O O . LEU A 1 85 ? 8.798 6.206 -8.156 1.00 97.19 85 LEU A O 1
ATOM 700 N N . ARG A 1 86 ? 9.899 5.196 -6.476 1.00 96.69 86 ARG A N 1
ATOM 701 C CA . ARG A 1 86 ? 9.178 5.885 -5.394 1.00 96.69 86 ARG A CA 1
ATOM 702 C C . ARG A 1 86 ? 9.368 7.396 -5.473 1.00 96.69 86 ARG A C 1
ATOM 704 O O . ARG A 1 86 ? 8.388 8.132 -5.420 1.00 96.69 86 ARG A O 1
ATOM 711 N N . ALA A 1 87 ? 10.607 7.849 -5.657 1.00 95.56 87 ALA A N 1
ATOM 712 C CA . ALA A 1 87 ? 10.911 9.270 -5.803 1.00 95.56 87 ALA A CA 1
ATOM 713 C C . ALA A 1 87 ? 10.286 9.876 -7.072 1.00 95.56 87 ALA A C 1
ATOM 715 O O . ALA A 1 87 ? 9.823 11.012 -7.045 1.00 95.56 87 ALA A O 1
ATOM 716 N N . ALA A 1 88 ? 10.259 9.134 -8.181 1.00 95.19 88 ALA A N 1
ATOM 717 C CA . ALA A 1 88 ? 9.664 9.575 -9.439 1.00 95.19 88 ALA A CA 1
ATOM 718 C C . ALA A 1 88 ? 8.132 9.658 -9.361 1.00 95.19 88 ALA A C 1
ATOM 720 O O . ALA A 1 88 ? 7.546 10.602 -9.879 1.00 95.19 88 ALA A O 1
ATOM 721 N N . ALA A 1 89 ? 7.486 8.714 -8.677 1.00 95.38 89 ALA A N 1
ATOM 722 C CA . ALA A 1 89 ? 6.038 8.692 -8.497 1.00 95.38 89 ALA A CA 1
ATOM 723 C C . ALA A 1 89 ? 5.511 9.822 -7.593 1.00 95.38 89 ALA A C 1
ATOM 725 O O . ALA A 1 89 ? 4.334 10.160 -7.684 1.00 95.38 89 ALA A O 1
ATOM 726 N N . GLN A 1 90 ? 6.367 10.405 -6.747 1.00 90.75 90 GLN A N 1
ATOM 727 C CA . GLN A 1 90 ? 6.044 11.537 -5.867 1.00 90.75 90 GLN A CA 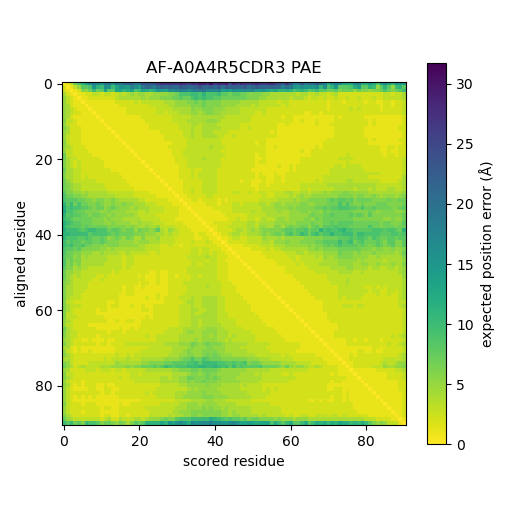1
ATOM 728 C C . GLN A 1 90 ? 6.178 12.915 -6.539 1.00 90.75 90 GLN A C 1
ATOM 730 O O . GLN A 1 90 ? 5.880 13.926 -5.905 1.00 90.75 90 GLN A O 1
ATOM 735 N N . ARG A 1 91 ? 6.650 12.962 -7.790 1.00 76.00 91 ARG A N 1
ATOM 736 C CA . ARG A 1 91 ? 6.709 14.172 -8.621 1.00 76.00 91 ARG A CA 1
ATOM 737 C C . ARG A 1 91 ? 5.457 14.289 -9.479 1.00 76.00 91 ARG A C 1
ATOM 739 O O . ARG A 1 91 ? 5.030 15.443 -9.674 1.00 76.00 91 ARG A O 1
#

Nearest PDB structures (foldseek):
  4hr1-assembly1_A  TM=3.931E-01  e=6.354E+00  Pyrococcus abyssi virus 1

Mean predicted aligned error: 3.43 Å

pLDDT: mean 95.3, std 5.54, range [56.41, 98.44]